Protein AF-A0A1E1W801-F1 (afdb_monomer_lite)

Organism: Pectinophora gossypiella (NCBI:txid13191)

Sequence (131 aa):
MAGTPRIYSFSGKNIMTDPHWPQKLIWHGSHAGGERALDTFCEEWQSSEPTSRGMASSLYSHKLLSQERYSCNNHFAVLCIEATSTVNARRKRDTIRYNSTGLLDDEDYLYNAEEYQQLLNEIFAQPFRET

Radius of gyration: 27.17 Å; chains: 1; bounding box: 58×65×38 Å

pLDDT: mean 82.84, std 18.56, range [43.16, 98.5]

Foldseek 3Di:
DDDQDQDADPVGHRLVPDVVAVAQKEFQCAAPVSHHVCQACQNVLPHLDQPGWHAMDHSVVVDGRDGDIGGSVDDHHYDDDDPDDPPPPPPPPPPPPPDPDDDPDPPPPPDDPVRVVVVVCVVVVDPPPDD

Secondary structure (DSSP, 8-state):
-PPPP--B-TTS-BTTT-TT-SS-EEE--B-TTS-B-TTSBHHHHT---TTSEEEEEEGGGT-SS--EEEETT---EE----SS---------------S-----GGG-SS-HHHHHHHHHHHHTS-----

Structure (mmCIF, N/CA/C/O backbone):
data_AF-A0A1E1W801-F1
#
_entry.id   AF-A0A1E1W801-F1
#
loop_
_atom_site.group_PDB
_atom_site.id
_atom_site.type_symbol
_atom_site.label_atom_id
_atom_site.label_alt_id
_atom_site.label_comp_id
_atom_site.label_asym_id
_atom_site.label_entity_id
_atom_site.label_seq_id
_atom_site.pdbx_PDB_ins_code
_atom_site.Cartn_x
_atom_site.Cartn_y
_atom_site.Cartn_z
_atom_site.occupancy
_atom_site.B_iso_or_equiv
_atom_site.auth_seq_id
_atom_site.auth_comp_id
_atom_site.auth_asym_id
_atom_site.auth_atom_id
_atom_site.pdbx_PDB_model_num
ATOM 1 N N . MET A 1 1 ? 2.157 -14.528 22.006 1.00 48.56 1 MET A N 1
ATOM 2 C CA . MET A 1 1 ? 1.549 -14.663 20.664 1.00 48.56 1 MET A CA 1
ATOM 3 C C . MET A 1 1 ? 1.220 -13.265 20.179 1.00 48.56 1 MET A C 1
ATOM 5 O O . MET A 1 1 ? 0.539 -12.553 20.907 1.00 48.56 1 MET A O 1
ATOM 9 N N . ALA A 1 2 ? 1.761 -12.833 19.039 1.00 62.62 2 ALA A N 1
ATOM 10 C CA . ALA A 1 2 ? 1.367 -11.552 18.458 1.00 62.62 2 ALA A CA 1
ATOM 11 C C . ALA A 1 2 ? -0.131 -11.617 18.116 1.00 62.62 2 ALA A C 1
ATOM 13 O O . ALA A 1 2 ? -0.587 -12.601 17.536 1.00 62.62 2 ALA A O 1
ATOM 14 N N . GLY A 1 3 ? -0.907 -10.622 18.548 1.00 70.06 3 GLY A N 1
ATOM 15 C CA . GLY A 1 3 ? -2.335 -10.563 18.243 1.00 70.06 3 GLY A CA 1
ATOM 16 C C . GLY A 1 3 ? -2.579 -10.467 16.735 1.00 70.06 3 GLY A C 1
ATOM 17 O O . GLY A 1 3 ? -1.714 -10.017 15.982 1.00 70.06 3 GLY A O 1
ATOM 18 N N . THR A 1 4 ? -3.766 -10.873 16.285 1.00 73.88 4 THR A N 1
ATOM 19 C CA . THR A 1 4 ? -4.179 -10.695 14.886 1.00 73.88 4 THR A CA 1
ATOM 20 C C . THR A 1 4 ? -4.078 -9.215 14.490 1.00 73.88 4 THR A C 1
ATOM 22 O O . THR A 1 4 ? -4.588 -8.375 15.245 1.00 73.88 4 THR A O 1
ATOM 25 N N . PRO A 1 5 ? -3.473 -8.874 13.335 1.00 76.00 5 PRO A N 1
ATOM 26 C CA . PRO A 1 5 ? -3.386 -7.497 12.863 1.00 76.00 5 PRO A CA 1
ATOM 27 C C . PRO A 1 5 ? -4.766 -6.835 12.830 1.00 76.00 5 PRO A C 1
ATOM 29 O O . PRO A 1 5 ? -5.726 -7.389 12.293 1.00 76.00 5 PRO A O 1
ATOM 32 N N . ARG A 1 6 ? -4.867 -5.648 13.428 1.00 88.31 6 ARG A N 1
ATOM 33 C CA . ARG A 1 6 ? -6.098 -4.852 13.507 1.00 88.31 6 ARG A CA 1
ATOM 34 C C . ARG A 1 6 ? -6.088 -3.776 12.427 1.00 88.31 6 ARG A C 1
ATOM 36 O O . ARG A 1 6 ? -5.996 -2.592 12.732 1.00 88.31 6 ARG A O 1
ATOM 43 N N . ILE A 1 7 ? -6.111 -4.202 11.169 1.00 94.94 7 ILE A N 1
ATOM 44 C CA . ILE A 1 7 ? -6.150 -3.289 10.026 1.00 94.94 7 ILE A CA 1
ATOM 45 C C . ILE A 1 7 ? -7.572 -3.274 9.482 1.00 94.94 7 ILE A C 1
ATOM 47 O O . ILE A 1 7 ? -8.153 -4.322 9.193 1.00 94.94 7 ILE A O 1
ATOM 51 N N . TYR A 1 8 ? -8.127 -2.074 9.364 1.00 96.62 8 TYR A N 1
ATOM 52 C CA . TYR A 1 8 ? -9.505 -1.860 8.957 1.00 96.62 8 TYR A CA 1
ATOM 53 C C . TYR A 1 8 ? -9.565 -1.024 7.684 1.00 96.62 8 TYR A C 1
ATOM 55 O O . TYR A 1 8 ? -8.750 -0.126 7.482 1.00 96.62 8 TYR A O 1
ATOM 63 N N . SER A 1 9 ? -10.549 -1.311 6.838 1.00 97.25 9 SER A N 1
ATOM 64 C CA . SER A 1 9 ? -10.928 -0.418 5.747 1.00 97.25 9 SER A CA 1
ATOM 65 C C . SER A 1 9 ? -11.589 0.855 6.286 1.00 97.25 9 SER A C 1
ATOM 67 O O . SER A 1 9 ? -12.069 0.890 7.420 1.00 97.25 9 SER A O 1
ATOM 69 N N . PHE A 1 10 ? -11.734 1.874 5.435 1.00 97.62 10 PHE A N 1
ATOM 70 C CA . PHE A 1 10 ? -12.507 3.081 5.767 1.00 97.62 10 PHE A CA 1
ATOM 71 C C . PHE A 1 10 ? -13.973 2.797 6.128 1.00 97.62 10 PHE A C 1
ATOM 73 O O . PHE A 1 10 ? -14.583 3.549 6.879 1.00 97.62 10 PHE A O 1
ATOM 80 N N . SER A 1 11 ? -14.535 1.690 5.637 1.00 96.62 11 SER A N 1
ATOM 81 C CA . SER A 1 11 ? -15.876 1.214 5.997 1.00 96.62 11 SER A CA 1
ATOM 82 C C . SER A 1 11 ? -15.925 0.408 7.304 1.00 96.62 11 SER A C 1
ATOM 84 O O . SER A 1 11 ? -16.964 -0.160 7.628 1.00 96.62 11 SER A O 1
ATOM 86 N N . GLY A 1 12 ? -14.819 0.330 8.053 1.00 96.62 12 GLY A N 1
ATOM 87 C CA . GLY A 1 12 ? -14.747 -0.337 9.355 1.00 96.62 12 GLY A CA 1
ATOM 88 C C . GLY A 1 12 ? -14.622 -1.862 9.294 1.00 96.62 12 GLY A C 1
ATOM 89 O O . GLY A 1 12 ? -14.792 -2.532 10.311 1.00 96.62 12 GLY A O 1
ATOM 90 N N . LYS A 1 13 ? -14.319 -2.442 8.127 1.00 96.62 13 LYS A N 1
ATOM 91 C CA . LYS A 1 13 ? -14.184 -3.898 7.955 1.00 96.62 13 LYS A CA 1
ATOM 92 C C . LYS A 1 13 ? -12.755 -4.340 8.244 1.00 96.62 13 LYS A C 1
ATOM 94 O O . LYS A 1 13 ? -11.818 -3.756 7.709 1.00 96.62 13 LYS A O 1
ATOM 99 N N . ASN A 1 14 ? -12.577 -5.378 9.063 1.00 95.25 14 ASN A N 1
ATOM 100 C CA . ASN A 1 14 ? -11.252 -5.939 9.330 1.00 95.25 14 ASN A CA 1
ATOM 101 C C . ASN A 1 14 ? -10.772 -6.747 8.117 1.00 95.25 14 ASN A C 1
ATOM 103 O O . ASN A 1 14 ? -11.374 -7.768 7.777 1.00 95.25 14 ASN A O 1
ATOM 107 N N . ILE A 1 15 ? -9.660 -6.335 7.509 1.00 95.94 15 ILE A N 1
ATOM 108 C CA . ILE A 1 15 ? -9.140 -6.971 6.291 1.00 95.94 15 ILE A CA 1
ATOM 109 C C . ILE A 1 15 ? -8.728 -8.433 6.512 1.00 95.94 15 ILE A C 1
ATOM 111 O O . ILE A 1 15 ? -8.749 -9.223 5.570 1.00 95.94 15 ILE A O 1
ATOM 115 N N . MET A 1 16 ? -8.402 -8.832 7.748 1.00 94.50 16 MET A N 1
ATOM 116 C CA . MET A 1 16 ? -8.033 -10.213 8.081 1.00 94.50 16 MET A CA 1
ATOM 117 C C . MET A 1 16 ? -9.223 -11.171 8.042 1.00 94.50 16 MET A C 1
ATOM 119 O O . MET A 1 16 ? -9.056 -12.327 7.665 1.00 94.50 16 MET A O 1
ATOM 123 N N . THR A 1 17 ? -10.417 -10.710 8.414 1.00 94.81 17 THR A N 1
ATOM 124 C CA . THR A 1 17 ? -11.602 -11.571 8.565 1.00 94.81 17 THR A CA 1
ATOM 125 C C . THR A 1 17 ? -12.639 -11.357 7.471 1.00 94.81 17 THR A C 1
ATOM 127 O O . THR A 1 17 ? -13.444 -12.246 7.220 1.00 94.81 17 THR A O 1
ATOM 130 N N . ASP A 1 18 ? -12.644 -10.192 6.823 1.00 95.62 18 ASP A N 1
ATOM 131 C CA . ASP A 1 18 ? -13.621 -9.878 5.786 1.00 95.62 18 ASP A CA 1
ATOM 132 C C . ASP A 1 18 ? -13.288 -10.611 4.465 1.00 95.62 18 ASP A C 1
ATOM 134 O O . ASP A 1 18 ? -12.126 -10.610 4.034 1.00 95.62 18 ASP A O 1
ATOM 138 N N . PRO A 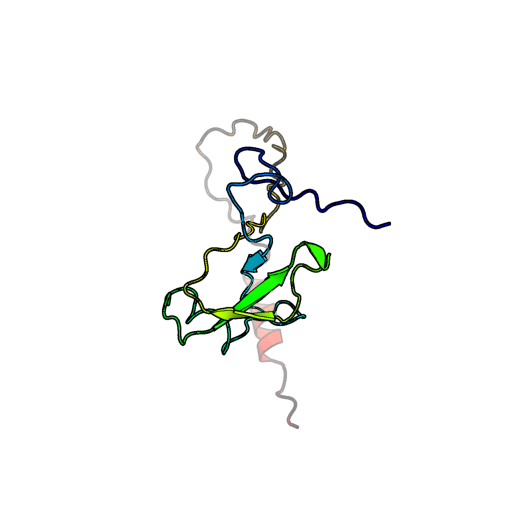1 19 ? -14.276 -11.251 3.809 1.00 95.75 19 PRO A N 1
ATOM 139 C CA . PRO A 1 19 ? -14.070 -11.991 2.565 1.00 95.75 19 PRO A CA 1
ATOM 140 C C . PRO A 1 19 ? -13.802 -11.111 1.333 1.00 95.75 19 PRO A C 1
ATOM 142 O O . PRO A 1 19 ? -13.343 -11.641 0.326 1.00 95.75 19 PRO A O 1
ATOM 145 N N . HIS A 1 20 ? -14.031 -9.790 1.388 1.00 95.81 20 HIS A N 1
ATOM 146 C CA . HIS A 1 20 ? -13.720 -8.876 0.275 1.00 95.81 20 HIS A CA 1
ATOM 147 C C . HIS A 1 20 ? -12.225 -8.867 -0.080 1.00 95.81 20 HIS A C 1
ATOM 149 O O . HIS A 1 20 ? -11.870 -8.549 -1.211 1.00 95.81 20 HIS A O 1
ATOM 155 N N . TRP A 1 21 ? -11.354 -9.239 0.865 1.00 96.19 21 TRP A N 1
ATOM 156 C CA . TRP A 1 21 ? -9.921 -9.432 0.637 1.00 96.19 21 TRP A CA 1
ATOM 157 C C . TRP A 1 21 ? -9.584 -10.922 0.710 1.00 96.19 21 TRP A C 1
ATOM 159 O O . TRP A 1 21 ? -9.134 -11.381 1.758 1.00 96.19 21 TRP A O 1
ATOM 169 N N . PRO A 1 22 ? -9.803 -11.718 -0.346 1.00 95.88 22 PRO A N 1
ATOM 170 C CA . PRO A 1 22 ? -9.509 -13.151 -0.304 1.00 95.88 22 PRO A CA 1
ATOM 171 C C . PRO A 1 22 ? -8.012 -13.415 -0.084 1.00 95.88 22 PRO A C 1
ATOM 173 O O . PRO A 1 22 ? -7.635 -14.333 0.641 1.00 95.88 22 PRO A O 1
ATOM 176 N N . GLN A 1 23 ? -7.158 -12.559 -0.650 1.00 96.56 23 GLN A N 1
ATOM 177 C CA . GLN A 1 23 ? -5.714 -12.582 -0.456 1.00 96.56 23 GLN A CA 1
ATOM 178 C C . GLN A 1 23 ? -5.331 -11.573 0.631 1.00 96.56 23 GLN A C 1
ATOM 180 O O . GLN A 1 23 ? -5.536 -10.369 0.478 1.00 96.56 23 GLN A O 1
ATOM 185 N N . LYS A 1 24 ? -4.758 -12.055 1.740 1.00 96.06 24 LYS A N 1
ATOM 186 C CA . LYS A 1 24 ? -4.326 -11.223 2.882 1.00 96.06 24 LYS A CA 1
ATOM 187 C C . LYS A 1 24 ? -2.938 -10.619 2.643 1.00 96.06 24 LYS A C 1
ATOM 189 O O . LYS A 1 24 ? -2.039 -10.738 3.473 1.00 96.06 24 LYS A O 1
ATOM 194 N N . LEU A 1 25 ? -2.779 -10.021 1.468 1.00 97.50 25 LEU A N 1
ATOM 195 C CA . LEU A 1 25 ? -1.560 -9.394 0.973 1.00 97.50 25 LEU A CA 1
ATOM 196 C C . LEU A 1 25 ? -1.778 -7.886 0.850 1.00 97.50 25 LEU A C 1
ATOM 198 O O . LEU A 1 25 ? -2.902 -7.428 0.625 1.00 97.50 25 LEU A O 1
ATOM 202 N N . ILE A 1 26 ? -0.699 -7.126 0.999 1.00 97.69 26 ILE A N 1
ATOM 203 C CA . ILE A 1 26 ? -0.690 -5.668 0.880 1.00 97.69 26 ILE A CA 1
ATOM 204 C C . ILE A 1 26 ? 0.379 -5.253 -0.114 1.00 97.69 26 ILE A C 1
ATOM 206 O O . ILE A 1 26 ? 1.536 -5.625 0.054 1.00 97.69 26 ILE A O 1
ATOM 210 N N . TRP A 1 27 ? 0.013 -4.446 -1.102 1.00 98.50 27 TRP A N 1
ATOM 211 C CA . TRP A 1 27 ? 0.971 -3.783 -1.982 1.00 98.50 27 TRP A CA 1
ATOM 212 C C . TRP A 1 27 ? 1.745 -2.689 -1.230 1.00 98.50 27 TRP A C 1
ATOM 214 O O . TRP A 1 27 ? 1.135 -1.885 -0.525 1.00 98.50 27 TRP A O 1
ATOM 224 N N . HIS A 1 28 ? 3.071 -2.627 -1.403 1.00 98.25 28 HIS A N 1
ATOM 225 C CA . HIS A 1 28 ? 3.891 -1.530 -0.860 1.00 98.25 28 HIS A CA 1
ATOM 226 C C . HIS A 1 28 ? 4.957 -0.988 -1.827 1.00 98.25 28 HIS A C 1
ATOM 228 O O . HIS A 1 28 ? 5.270 0.196 -1.757 1.00 98.25 28 HIS A O 1
ATOM 234 N N . GLY A 1 29 ? 5.495 -1.793 -2.755 1.00 98.06 29 GLY A N 1
ATOM 235 C CA . GLY A 1 29 ? 6.401 -1.296 -3.813 1.00 98.06 29 GLY A CA 1
ATOM 236 C C . GLY A 1 29 ? 7.709 -0.672 -3.303 1.00 98.06 29 GLY A C 1
ATOM 237 O O . GLY A 1 29 ? 8.268 0.226 -3.936 1.00 98.06 29 GLY A O 1
ATOM 238 N N . SER A 1 30 ? 8.183 -1.113 -2.140 1.00 98.19 30 SER A N 1
ATOM 239 C CA . SER A 1 30 ? 9.349 -0.549 -1.456 1.00 98.19 30 SER A CA 1
ATOM 240 C C . SER A 1 30 ? 10.299 -1.639 -0.967 1.00 98.19 30 SER A C 1
ATOM 242 O O . SER A 1 30 ? 9.904 -2.784 -0.735 1.00 98.19 30 SER A O 1
ATOM 244 N N . HIS A 1 31 ? 11.553 -1.277 -0.744 1.00 97.94 31 HIS A N 1
ATOM 245 C CA . HIS A 1 31 ? 12.495 -2.120 -0.025 1.00 97.94 31 HIS A CA 1
ATOM 246 C C . HIS A 1 31 ? 12.216 -2.096 1.487 1.00 97.94 31 HIS A C 1
ATOM 248 O O . HIS A 1 31 ? 11.306 -1.409 1.968 1.00 97.94 31 HIS A O 1
ATOM 254 N N . ALA A 1 32 ? 12.968 -2.891 2.252 1.00 96.56 32 ALA A N 1
ATOM 255 C CA . ALA A 1 32 ? 12.746 -3.054 3.688 1.00 96.56 32 ALA A CA 1
ATOM 256 C C . ALA A 1 32 ? 12.963 -1.757 4.493 1.00 96.56 32 ALA A C 1
ATOM 258 O O . ALA A 1 32 ? 12.376 -1.620 5.566 1.00 96.56 32 ALA A O 1
ATOM 259 N N . GLY A 1 33 ? 13.767 -0.815 3.984 1.00 96.75 33 GLY A N 1
ATOM 260 C CA . GLY A 1 33 ? 13.969 0.507 4.584 1.00 96.75 33 GLY A CA 1
ATOM 261 C C . GLY A 1 33 ? 12.882 1.529 4.228 1.00 96.75 33 GLY A C 1
ATOM 262 O O . GLY A 1 33 ? 12.910 2.646 4.738 1.00 96.75 33 GLY A O 1
ATOM 263 N N . GLY A 1 34 ? 11.900 1.154 3.399 1.00 96.19 34 GLY A N 1
ATOM 264 C CA . GLY A 1 34 ? 10.832 2.042 2.933 1.00 96.19 34 GLY A CA 1
ATOM 265 C C . GLY A 1 34 ? 11.202 2.874 1.704 1.00 96.19 34 GLY A C 1
ATOM 266 O O . GLY A 1 34 ? 10.357 3.596 1.179 1.00 96.19 34 GLY A O 1
ATOM 267 N N . GLU A 1 35 ? 12.430 2.753 1.204 1.00 97.81 35 GLU A N 1
ATOM 268 C CA . GLU A 1 35 ? 12.850 3.346 -0.055 1.00 97.81 35 GLU A CA 1
ATOM 269 C C . GLU A 1 35 ? 12.149 2.681 -1.247 1.00 97.81 35 GLU A C 1
ATOM 271 O O . GLU A 1 35 ? 11.803 1.496 -1.233 1.00 97.81 35 GLU A O 1
ATOM 276 N N . ARG A 1 36 ? 11.921 3.465 -2.300 1.00 97.56 36 ARG A N 1
ATOM 277 C CA . ARG A 1 36 ? 11.195 3.031 -3.494 1.00 97.56 36 ARG A CA 1
ATOM 278 C C . ARG A 1 36 ? 11.944 1.897 -4.204 1.00 97.56 36 ARG A C 1
ATOM 280 O O . ARG A 1 36 ? 13.108 2.067 -4.559 1.00 97.56 36 ARG A O 1
ATOM 287 N N . ALA A 1 37 ? 11.266 0.781 -4.470 1.00 97.38 37 ALA A N 1
ATOM 288 C CA . ALA A 1 37 ? 11.850 -0.342 -5.201 1.00 97.38 37 ALA A CA 1
ATOM 289 C C . ALA A 1 37 ? 11.653 -0.145 -6.713 1.00 97.38 37 ALA A C 1
ATOM 291 O O . ALA A 1 37 ? 10.638 -0.557 -7.274 1.00 97.38 37 ALA A O 1
ATOM 292 N N . LEU A 1 38 ? 12.607 0.537 -7.360 1.00 96.69 38 LEU A N 1
ATOM 293 C CA . LEU A 1 38 ? 12.504 0.984 -8.762 1.00 96.69 38 LEU A CA 1
ATOM 294 C C . LEU A 1 38 ? 12.265 -0.149 -9.776 1.00 96.69 38 LEU A C 1
ATOM 296 O O . LEU A 1 38 ? 11.746 0.093 -10.860 1.00 96.69 38 LEU A O 1
ATOM 300 N N . ASP A 1 39 ? 12.644 -1.380 -9.437 1.00 96.06 39 ASP A N 1
ATOM 301 C CA . ASP A 1 39 ? 12.465 -2.568 -10.274 1.00 96.06 39 ASP A CA 1
ATOM 302 C C . ASP A 1 39 ? 11.146 -3.314 -9.999 1.00 96.06 39 ASP A C 1
ATOM 304 O O . ASP A 1 39 ? 10.751 -4.183 -10.775 1.00 96.06 39 ASP A O 1
ATOM 308 N N . THR A 1 40 ? 10.473 -3.023 -8.880 1.00 97.44 40 THR A N 1
ATOM 309 C CA . THR A 1 40 ? 9.410 -3.874 -8.325 1.00 97.44 40 THR A CA 1
ATOM 310 C C . THR A 1 40 ? 8.274 -3.078 -7.676 1.00 97.44 40 THR A C 1
ATOM 312 O O . THR A 1 40 ? 7.811 -3.345 -6.568 1.00 97.44 40 THR A O 1
ATOM 315 N N . PHE A 1 41 ? 7.753 -2.111 -8.417 1.00 97.94 41 PHE A N 1
ATOM 316 C CA . PHE A 1 41 ? 6.627 -1.255 -8.021 1.00 97.94 41 PHE A CA 1
ATOM 317 C C . PHE A 1 41 ? 5.567 -1.097 -9.124 1.00 97.94 41 PHE A C 1
ATOM 319 O O . PHE A 1 41 ? 4.965 -0.034 -9.258 1.00 97.94 41 PHE A O 1
ATOM 326 N N . CYS A 1 42 ? 5.396 -2.126 -9.962 1.00 98.06 42 CYS A N 1
ATOM 327 C CA . CYS A 1 42 ? 4.407 -2.146 -11.045 1.00 98.06 42 CYS A CA 1
ATOM 328 C C . CYS A 1 42 ? 4.468 -0.931 -11.981 1.00 98.06 42 CYS A C 1
ATOM 330 O O . CYS A 1 42 ? 3.434 -0.342 -12.287 1.00 98.06 42 CYS A O 1
ATOM 332 N N . GLU A 1 43 ? 5.682 -0.548 -12.400 1.00 96.62 43 GLU A N 1
ATOM 333 C CA . GLU A 1 43 ? 5.917 0.631 -13.252 1.00 96.62 43 GLU A CA 1
ATOM 334 C C . GLU A 1 43 ? 5.233 1.879 -12.684 1.00 96.62 43 GLU A C 1
ATOM 336 O O . GLU A 1 43 ? 4.398 2.506 -13.322 1.00 96.62 43 GLU A O 1
ATOM 341 N N . GLU A 1 44 ? 5.543 2.211 -11.430 1.00 96.88 44 GLU A N 1
ATOM 342 C CA . GLU A 1 44 ? 4.899 3.331 -10.730 1.00 96.88 44 GLU A CA 1
ATOM 343 C C . GLU A 1 44 ? 3.388 3.139 -10.512 1.00 96.88 44 GLU A C 1
ATOM 345 O O . GLU A 1 44 ? 2.616 4.100 -10.525 1.00 96.88 44 GLU A O 1
ATOM 350 N N . TRP A 1 45 ? 2.969 1.891 -10.287 1.00 97.31 45 TRP A N 1
ATOM 351 C CA . TRP A 1 45 ? 1.563 1.488 -10.170 1.00 97.31 45 TRP A CA 1
ATOM 352 C C . TRP A 1 45 ? 0.725 1.752 -11.433 1.00 97.31 45 TRP A C 1
ATOM 354 O O . TRP A 1 45 ? -0.500 1.813 -11.346 1.00 97.31 45 TRP A O 1
ATOM 364 N N . GLN A 1 46 ? 1.366 1.903 -12.597 1.00 97.81 46 GLN A N 1
ATOM 365 C CA . GLN A 1 46 ? 0.700 2.145 -13.885 1.00 97.81 46 GLN A CA 1
ATOM 366 C C . GLN A 1 46 ? 0.478 0.872 -14.707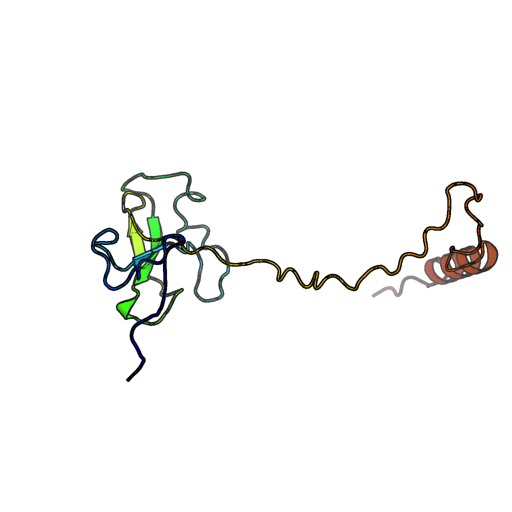 1.00 97.81 46 GLN A C 1
ATOM 368 O O . GLN A 1 46 ? -0.250 0.906 -15.696 1.00 97.81 46 GLN A O 1
ATOM 373 N N . SER A 1 47 ? 1.084 -0.251 -14.314 1.00 97.25 47 SER A N 1
ATOM 374 C CA . SER A 1 47 ? 0.989 -1.510 -15.052 1.00 97.25 47 SER A CA 1
ATOM 375 C C . SER A 1 47 ? 0.210 -2.569 -14.278 1.00 97.25 47 SER A C 1
ATOM 377 O O . SER A 1 47 ? 0.447 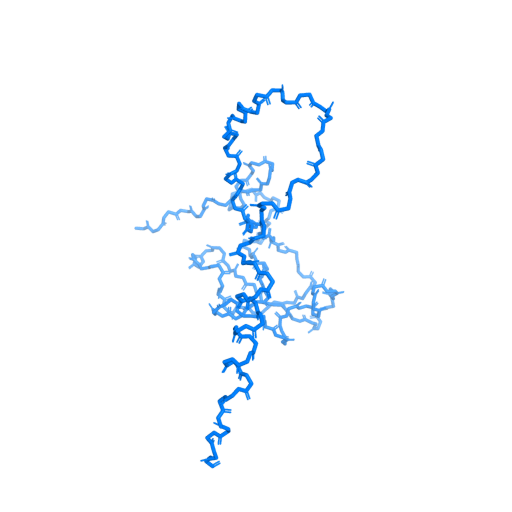-2.793 -13.090 1.00 97.25 47 SER A O 1
ATOM 379 N N . SER A 1 48 ? -0.695 -3.254 -14.975 1.00 97.19 48 SER A N 1
ATOM 380 C CA . SER A 1 48 ? -1.366 -4.480 -14.528 1.00 97.19 48 SER A CA 1
ATOM 381 C C . SER A 1 48 ? -0.900 -5.708 -15.319 1.00 97.19 48 SER A C 1
ATOM 383 O O . SER A 1 48 ? -1.528 -6.765 -15.248 1.00 97.19 48 SER A O 1
ATOM 385 N N . GLU A 1 49 ? 0.199 -5.588 -16.070 1.00 98.00 49 GLU A N 1
ATOM 386 C CA . GLU A 1 49 ? 0.708 -6.671 -16.906 1.00 98.00 49 GLU A CA 1
ATOM 387 C C . GLU A 1 49 ? 1.169 -7.868 -16.056 1.00 98.00 49 GLU A C 1
ATOM 389 O O . GLU A 1 49 ? 1.836 -7.687 -15.028 1.00 98.00 49 GLU A O 1
ATOM 394 N N . PRO A 1 50 ? 0.884 -9.116 -16.479 1.00 97.50 50 PRO A N 1
ATOM 395 C CA . PRO A 1 50 ? 1.308 -10.304 -15.745 1.00 97.50 50 PRO A CA 1
ATOM 396 C C . PRO A 1 50 ? 2.835 -10.449 -15.618 1.00 97.50 50 PRO A C 1
ATOM 398 O O . PRO A 1 50 ? 3.339 -11.106 -14.700 1.00 97.50 50 PRO A O 1
ATOM 401 N N . THR A 1 51 ? 3.578 -9.867 -16.558 1.00 97.25 51 THR A N 1
ATOM 402 C CA . THR A 1 51 ? 5.045 -9.881 -16.600 1.00 97.25 51 THR A CA 1
ATOM 403 C C . THR A 1 51 ? 5.663 -8.881 -15.626 1.00 97.25 51 THR A C 1
ATOM 405 O O . THR A 1 51 ? 6.723 -9.171 -15.063 1.00 97.25 51 THR A O 1
ATOM 408 N N . SER A 1 52 ? 4.995 -7.751 -15.383 1.00 97.75 52 SER A N 1
ATOM 409 C CA . SER A 1 52 ? 5.443 -6.723 -14.447 1.00 97.75 52 SER A CA 1
ATOM 410 C C . SER A 1 52 ? 5.311 -7.213 -13.003 1.00 97.75 52 SER A C 1
ATOM 412 O O . SER A 1 52 ? 4.468 -8.052 -12.662 1.00 97.75 52 SER A O 1
ATOM 414 N N . ARG A 1 53 ? 6.204 -6.728 -12.134 1.00 98.06 53 ARG A N 1
ATOM 415 C CA . ARG A 1 53 ? 6.302 -7.169 -10.738 1.00 98.06 53 ARG A CA 1
ATOM 416 C C . ARG A 1 53 ? 6.151 -6.010 -9.762 1.00 98.06 53 ARG A C 1
ATOM 418 O O . ARG A 1 53 ? 6.636 -4.905 -9.998 1.00 98.06 53 ARG A O 1
ATOM 425 N N . GLY A 1 54 ? 5.516 -6.304 -8.636 1.00 98.25 54 GLY A N 1
ATOM 426 C CA . GLY A 1 54 ? 5.384 -5.413 -7.492 1.00 98.25 54 GLY A CA 1
ATOM 427 C C . GLY A 1 54 ? 5.845 -6.092 -6.206 1.00 98.25 54 GLY A C 1
ATOM 428 O O . GLY A 1 54 ? 5.781 -7.321 -6.092 1.00 98.25 54 GLY A O 1
ATOM 429 N N . MET A 1 55 ? 6.266 -5.295 -5.229 1.00 98.38 55 MET A N 1
ATOM 430 C CA . MET A 1 55 ? 6.525 -5.754 -3.865 1.00 98.38 55 MET A CA 1
ATOM 431 C C . MET A 1 55 ? 5.245 -5.725 -3.032 1.00 98.38 55 MET A C 1
ATOM 433 O O . MET A 1 55 ? 4.579 -4.684 -2.945 1.00 98.38 55 MET A O 1
ATOM 437 N N . ALA A 1 56 ? 4.926 -6.856 -2.407 1.00 98.25 56 ALA A N 1
ATOM 438 C CA . ALA A 1 56 ? 3.802 -6.995 -1.494 1.00 98.25 56 ALA A CA 1
ATOM 439 C C . ALA A 1 56 ? 4.203 -7.731 -0.212 1.00 98.25 56 ALA A C 1
ATOM 441 O O . ALA A 1 56 ? 5.221 -8.418 -0.157 1.00 98.25 56 ALA A O 1
ATOM 442 N N . SER A 1 57 ? 3.351 -7.640 0.806 1.00 97.38 57 SER A N 1
ATOM 443 C CA . SER A 1 57 ? 3.564 -8.309 2.083 1.00 97.38 57 SER A CA 1
ATOM 444 C C . SER A 1 57 ? 2.368 -9.105 2.566 1.00 97.38 57 SER A C 1
ATOM 446 O O . SER A 1 57 ? 1.245 -8.594 2.562 1.00 97.38 57 SER A O 1
ATOM 448 N N . SER A 1 58 ? 2.613 -10.320 3.059 1.00 95.81 58 SER A N 1
ATOM 449 C CA . SER A 1 58 ? 1.591 -11.138 3.714 1.00 95.81 58 SER A CA 1
ATOM 450 C C . SER A 1 58 ? 1.316 -10.637 5.124 1.00 95.81 58 SER A C 1
ATOM 452 O O . SER A 1 58 ? 2.216 -10.558 5.963 1.00 95.81 58 SER A O 1
ATOM 454 N N . LEU A 1 59 ? 0.047 -10.378 5.430 1.00 94.00 59 LEU A N 1
ATOM 455 C CA . LEU A 1 59 ? -0.390 -9.967 6.764 1.00 94.00 59 LEU A CA 1
ATOM 456 C C . LEU A 1 59 ? -0.160 -11.036 7.833 1.00 94.00 59 LEU A C 1
ATOM 458 O O . LEU A 1 59 ? -0.011 -10.704 9.009 1.00 94.00 59 LEU A O 1
ATOM 462 N N . TYR A 1 60 ? -0.077 -12.306 7.434 1.00 93.19 60 TYR A N 1
ATOM 463 C CA . TYR A 1 60 ? 0.260 -13.406 8.338 1.00 93.19 60 TYR A CA 1
ATOM 464 C C . TYR A 1 60 ? 1.714 -13.351 8.820 1.00 93.19 60 TYR A C 1
ATOM 466 O O . TYR A 1 60 ? 2.033 -13.906 9.867 1.00 93.19 60 TYR A O 1
ATOM 474 N N . SER A 1 61 ? 2.597 -12.662 8.089 1.00 91.12 61 SER A N 1
ATOM 475 C CA . SER A 1 61 ? 4.002 -12.501 8.482 1.00 91.12 61 SER A CA 1
ATOM 476 C C . SER A 1 61 ? 4.198 -11.512 9.637 1.00 91.12 61 SER A C 1
ATOM 478 O O . SER A 1 61 ? 5.293 -11.434 10.194 1.00 91.12 61 SER A O 1
ATOM 480 N N . HIS A 1 62 ? 3.160 -10.737 9.982 1.00 90.25 62 HIS A N 1
ATOM 481 C CA . HIS A 1 62 ? 3.231 -9.603 10.908 1.00 90.25 62 HIS A CA 1
ATOM 482 C C . HIS A 1 62 ? 4.272 -8.531 10.513 1.00 90.25 62 HIS A C 1
ATOM 484 O O . HIS A 1 62 ? 4.704 -7.746 11.356 1.00 90.25 62 HIS A O 1
ATOM 490 N N . LYS A 1 63 ? 4.663 -8.469 9.232 1.00 93.06 63 LYS A N 1
ATOM 491 C CA . LYS A 1 63 ? 5.535 -7.437 8.655 1.00 93.06 63 LYS A CA 1
ATOM 492 C C . LYS A 1 63 ? 4.812 -6.744 7.503 1.00 93.06 63 LYS A C 1
ATOM 494 O O . LYS A 1 63 ? 4.242 -7.416 6.653 1.00 93.06 63 LYS A O 1
ATOM 499 N N . LEU A 1 64 ? 4.871 -5.413 7.460 1.00 94.81 64 LEU A N 1
ATOM 500 C CA . LEU A 1 64 ? 4.264 -4.620 6.378 1.00 94.81 64 LEU A CA 1
ATOM 501 C C . LEU A 1 64 ? 5.156 -4.497 5.136 1.00 94.81 64 LEU A C 1
ATOM 503 O O . LEU A 1 64 ? 4.659 -4.196 4.063 1.00 94.81 64 LEU A O 1
ATOM 507 N N . LEU A 1 65 ? 6.467 -4.710 5.287 1.00 96.94 65 LEU A N 1
ATOM 508 C CA . LEU A 1 65 ? 7.459 -4.554 4.216 1.00 96.94 65 LEU A CA 1
ATOM 509 C C . LEU A 1 65 ? 8.243 -5.854 3.976 1.00 96.94 65 LEU A C 1
ATOM 511 O O . LEU A 1 65 ? 9.453 -5.832 3.734 1.00 96.94 65 LEU A O 1
ATOM 515 N N . SER A 1 66 ? 7.593 -7.018 4.105 1.00 96.56 66 SER A N 1
ATOM 516 C CA . SER A 1 66 ? 8.226 -8.281 3.701 1.00 96.56 66 SER A CA 1
ATOM 517 C C . SER A 1 66 ? 8.537 -8.250 2.206 1.00 96.56 66 SER A C 1
ATOM 519 O O . SER A 1 66 ? 7.734 -7.780 1.415 1.00 96.56 66 SER A O 1
ATOM 521 N N . GLN A 1 67 ? 9.701 -8.753 1.813 1.00 97.19 67 GLN A N 1
ATOM 522 C CA . GLN A 1 67 ? 10.235 -8.546 0.470 1.00 97.19 67 GLN A CA 1
ATOM 523 C C . GLN A 1 67 ? 9.753 -9.622 -0.523 1.00 97.19 67 GLN A C 1
ATOM 525 O O . GLN A 1 67 ? 10.558 -10.384 -1.055 1.00 97.19 67 GLN A O 1
ATOM 530 N N . GLU A 1 68 ? 8.439 -9.719 -0.740 1.00 97.75 68 GLU A N 1
ATOM 531 C CA . GLU A 1 68 ? 7.828 -10.714 -1.633 1.00 97.75 68 GLU A CA 1
ATOM 532 C C . GLU A 1 68 ? 7.404 -10.080 -2.968 1.00 97.75 68 GLU A C 1
ATOM 534 O O . GLU A 1 68 ? 6.797 -9.011 -3.000 1.00 97.75 68 GLU A O 1
ATOM 539 N N . ARG A 1 69 ? 7.708 -10.750 -4.089 1.00 97.94 69 ARG A N 1
ATOM 540 C CA . ARG A 1 69 ? 7.431 -10.255 -5.448 1.00 97.94 69 ARG A CA 1
ATOM 541 C C . ARG A 1 69 ? 6.217 -10.949 -6.051 1.00 97.94 69 ARG A C 1
ATOM 543 O O . ARG A 1 69 ? 6.249 -12.157 -6.282 1.00 97.94 69 ARG A O 1
ATOM 550 N N . TYR A 1 70 ? 5.209 -10.173 -6.424 1.00 98.25 70 TYR A N 1
ATOM 551 C CA . TYR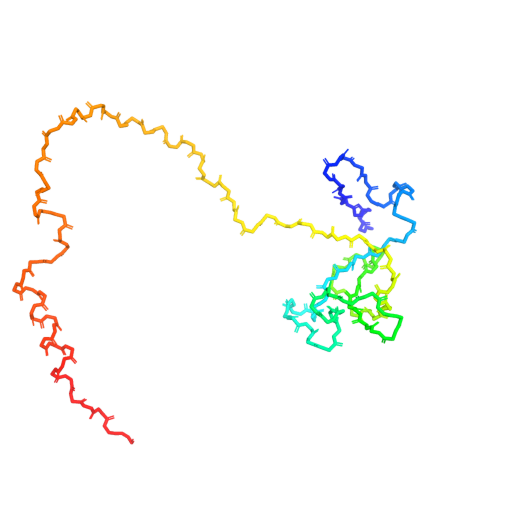 A 1 70 ? 3.990 -10.669 -7.061 1.00 98.25 70 TYR A CA 1
ATOM 552 C C . TYR A 1 70 ? 3.772 -10.018 -8.422 1.00 98.25 70 TYR A C 1
ATOM 554 O O . TYR A 1 70 ? 4.352 -8.979 -8.731 1.00 98.25 70 TYR A O 1
ATOM 562 N N . SER A 1 71 ? 2.964 -10.668 -9.255 1.00 98.19 71 SER A N 1
ATOM 563 C CA . SER A 1 71 ? 2.576 -10.125 -10.554 1.00 98.19 71 SER A CA 1
ATOM 564 C C . SER A 1 71 ? 1.567 -8.986 -10.384 1.00 98.19 71 SER A C 1
ATOM 566 O O . SER A 1 71 ? 0.684 -9.071 -9.527 1.00 98.19 71 SER A O 1
ATOM 568 N N . CYS A 1 72 ? 1.694 -7.930 -11.183 1.00 98.19 72 CYS A N 1
ATOM 569 C CA . CYS A 1 72 ? 0.896 -6.709 -11.036 1.00 98.19 72 CYS A CA 1
ATOM 570 C C . CYS A 1 72 ? -0.583 -6.871 -11.415 1.00 98.19 72 CYS A C 1
ATOM 572 O O . CYS A 1 72 ? -1.401 -6.031 -11.056 1.00 98.19 72 CYS A O 1
ATOM 574 N N . ASN A 1 73 ? -0.955 -7.982 -12.055 1.00 98.12 73 ASN A N 1
ATOM 575 C CA . ASN A 1 73 ? -2.353 -8.336 -12.313 1.00 98.12 73 ASN A CA 1
ATOM 576 C C . ASN A 1 73 ? -3.107 -8.854 -11.066 1.00 98.12 73 ASN A C 1
ATOM 578 O O . ASN A 1 73 ? -4.273 -9.236 -11.167 1.00 98.12 73 ASN A O 1
ATOM 582 N N . ASN A 1 74 ? -2.454 -8.920 -9.899 1.00 98.00 74 ASN A N 1
ATOM 583 C CA . ASN A 1 74 ? -3.089 -9.336 -8.651 1.00 98.00 74 ASN A CA 1
ATOM 584 C C . ASN A 1 74 ? -3.797 -8.173 -7.940 1.00 98.00 74 ASN A C 1
ATOM 586 O O . ASN A 1 74 ? -3.313 -7.041 -7.896 1.00 98.00 74 ASN A O 1
ATOM 590 N N . HIS A 1 75 ? -4.908 -8.493 -7.278 1.00 96.62 75 HIS A N 1
ATOM 591 C CA . HIS A 1 75 ? -5.711 -7.537 -6.518 1.00 96.62 75 HIS A CA 1
ATOM 592 C C . HIS A 1 75 ? -5.473 -7.712 -5.015 1.00 96.62 75 HIS A C 1
ATOM 594 O O . HIS A 1 75 ? -6.107 -8.539 -4.360 1.00 96.62 75 HIS A O 1
ATOM 600 N N . PHE A 1 76 ? -4.551 -6.924 -4.463 1.00 97.62 76 PHE A N 1
ATOM 601 C CA . PHE A 1 76 ? -4.234 -6.917 -3.033 1.00 97.62 76 PHE A CA 1
ATOM 602 C C . PHE A 1 76 ? -4.752 -5.658 -2.340 1.00 97.62 76 PHE A C 1
ATOM 604 O O . PHE A 1 76 ? -5.187 -4.702 -2.983 1.00 97.62 76 PHE A O 1
ATOM 611 N N . ALA A 1 77 ? -4.709 -5.653 -1.008 1.00 97.56 77 ALA A N 1
ATOM 612 C CA . ALA A 1 77 ? -5.033 -4.459 -0.247 1.00 97.56 77 ALA A CA 1
ATOM 613 C C . ALA A 1 77 ? -3.971 -3.365 -0.462 1.00 97.56 77 ALA A C 1
ATOM 615 O O . ALA A 1 77 ? -2.786 -3.645 -0.639 1.00 97.56 77 ALA A O 1
ATOM 616 N N . VAL A 1 78 ? -4.404 -2.109 -0.389 1.00 97.75 78 VAL A N 1
ATOM 617 C CA . VAL A 1 78 ? -3.533 -0.931 -0.351 1.00 97.75 78 VAL A CA 1
ATOM 618 C C . VAL A 1 78 ? -3.807 -0.220 0.963 1.00 97.75 78 VAL A C 1
ATOM 620 O O . VAL A 1 78 ? -4.966 -0.015 1.330 1.00 97.75 78 VAL A O 1
ATOM 623 N N . LEU A 1 79 ? -2.747 0.118 1.693 1.00 97.25 79 LEU A N 1
ATOM 624 C CA . LEU A 1 79 ? -2.874 0.886 2.923 1.00 97.25 79 LEU A CA 1
ATOM 625 C C . LEU A 1 79 ? -2.821 2.379 2.626 1.00 97.25 79 LEU A C 1
ATOM 627 O O . LEU A 1 79 ? -2.065 2.836 1.773 1.00 97.25 79 LEU A O 1
ATOM 631 N N . CYS A 1 80 ? -3.595 3.135 3.392 1.00 97.31 80 CYS A N 1
ATOM 632 C CA . CYS A 1 80 ? -3.504 4.584 3.439 1.00 97.31 80 CYS A CA 1
ATOM 633 C C . CYS A 1 80 ? -2.905 4.980 4.787 1.00 97.31 80 CYS A C 1
ATOM 635 O O . CYS A 1 80 ? -3.262 4.404 5.817 1.00 97.31 80 CYS A O 1
ATOM 637 N N . ILE A 1 81 ? -2.006 5.960 4.778 1.00 95.44 81 ILE A N 1
ATOM 638 C CA . ILE A 1 81 ? -1.364 6.490 5.979 1.00 95.44 81 ILE A CA 1
ATOM 639 C C . ILE A 1 81 ? -1.659 7.984 6.093 1.00 95.44 81 ILE A C 1
ATOM 641 O O . ILE A 1 81 ? -1.683 8.702 5.093 1.00 95.44 81 ILE A O 1
ATOM 645 N N . GLU A 1 82 ? -1.897 8.456 7.313 1.00 94.75 82 GLU A N 1
ATOM 646 C CA . GLU A 1 82 ? -1.956 9.887 7.597 1.00 94.75 82 GLU A CA 1
ATO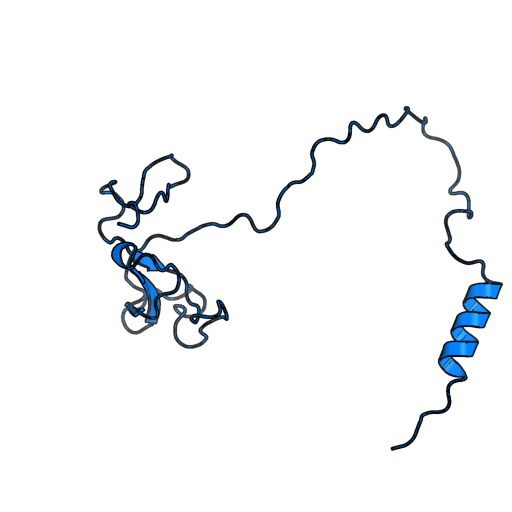M 647 C C . GLU A 1 82 ? -0.530 10.452 7.524 1.00 94.75 82 GLU A C 1
ATOM 649 O O . GLU A 1 82 ? 0.313 10.133 8.359 1.00 94.75 82 GLU A O 1
ATOM 654 N N . ALA A 1 83 ? -0.239 11.259 6.501 1.00 92.06 83 ALA A N 1
ATOM 655 C CA . ALA A 1 83 ? 1.100 11.819 6.298 1.00 92.06 83 ALA A CA 1
ATOM 656 C C . ALA A 1 83 ? 1.425 12.963 7.277 1.00 92.06 83 ALA A C 1
ATOM 658 O O . ALA A 1 83 ? 2.587 13.200 7.601 1.00 92.06 83 ALA A O 1
ATOM 659 N N . THR A 1 84 ? 0.402 13.676 7.750 1.00 90.56 84 THR A N 1
ATOM 660 C CA . THR A 1 84 ? 0.536 14.814 8.664 1.00 90.56 84 THR A CA 1
ATOM 661 C C . THR A 1 84 ? -0.599 14.785 9.673 1.00 90.56 84 THR A C 1
ATOM 663 O O . THR A 1 84 ? -1.759 14.777 9.264 1.00 90.56 84 THR A O 1
ATOM 666 N N . SER A 1 85 ? -0.289 14.840 10.969 1.00 80.44 85 SER A N 1
ATOM 667 C CA . SER A 1 85 ? -1.320 14.994 11.991 1.00 80.44 85 SER A CA 1
ATOM 668 C C . SER A 1 85 ? -1.893 16.405 11.920 1.00 80.44 85 SER A C 1
ATOM 670 O O . SER A 1 85 ? -1.167 17.398 12.009 1.00 80.44 85 SER A O 1
ATOM 672 N N . THR A 1 86 ? -3.209 16.541 11.768 1.00 70.38 86 THR A N 1
ATOM 673 C CA . THR A 1 86 ? -3.843 17.855 11.904 1.00 70.38 86 THR A CA 1
ATOM 674 C C . THR A 1 86 ? -3.843 18.269 13.378 1.00 70.38 86 THR A C 1
ATOM 676 O O . THR A 1 86 ? -4.873 18.225 14.048 1.00 70.38 86 THR A O 1
ATOM 679 N N . VAL A 1 87 ? -2.706 18.743 13.900 1.00 59.84 87 VAL A N 1
ATOM 680 C CA . VAL A 1 87 ? -2.612 19.461 15.188 1.00 59.84 87 VAL A CA 1
ATOM 681 C C . VAL A 1 87 ? -3.163 20.888 15.040 1.00 59.84 87 VAL A C 1
ATOM 683 O O . VAL A 1 87 ? -2.690 21.836 15.647 1.00 59.84 87 VAL A O 1
ATOM 686 N N . ASN A 1 88 ? -4.230 21.055 14.262 1.00 53.66 88 ASN A N 1
ATOM 687 C CA . ASN A 1 88 ? -5.145 22.171 14.432 1.00 53.66 88 ASN A CA 1
ATOM 688 C C . ASN A 1 88 ? -6.233 21.718 15.406 1.00 53.66 88 ASN A C 1
ATOM 690 O O . ASN A 1 88 ? -7.430 21.802 15.130 1.00 53.66 88 ASN A O 1
ATOM 694 N N . ALA A 1 89 ? -5.807 21.314 16.612 1.00 53.31 89 ALA A N 1
ATOM 695 C CA . ALA A 1 89 ? -6.553 21.752 17.775 1.00 53.31 89 ALA A CA 1
ATOM 696 C C . ALA A 1 89 ? -6.734 23.245 17.543 1.00 53.31 89 ALA A C 1
ATOM 698 O O . ALA A 1 89 ? -5.746 23.970 17.423 1.00 53.31 89 ALA A O 1
ATOM 699 N N . ARG A 1 90 ? -7.979 23.668 17.330 1.00 55.03 90 ARG A N 1
ATOM 700 C CA . ARG A 1 90 ? -8.361 25.069 17.287 1.00 55.03 90 ARG A CA 1
ATOM 701 C C . ARG A 1 90 ? -7.787 25.679 18.563 1.00 55.03 90 ARG A C 1
ATOM 703 O O . ARG A 1 90 ? -8.456 25.677 19.593 1.00 55.03 90 ARG A O 1
ATOM 710 N N . ARG A 1 91 ? -6.546 26.184 18.525 1.00 52.09 91 ARG A N 1
ATOM 711 C CA . ARG A 1 91 ? -6.134 27.288 19.372 1.00 52.09 91 ARG A CA 1
ATOM 712 C C . ARG A 1 91 ? -7.159 28.310 18.980 1.00 52.09 91 ARG A C 1
ATOM 714 O O . ARG A 1 91 ? -7.125 28.821 17.863 1.00 52.09 91 ARG A O 1
ATOM 721 N N . LYS A 1 92 ? -8.185 28.394 19.820 1.00 50.84 92 LYS A N 1
ATOM 722 C CA . LYS A 1 92 ? -9.216 29.397 19.804 1.00 50.84 92 LYS A CA 1
ATOM 723 C C . LYS A 1 92 ? -8.444 30.679 19.554 1.00 50.84 92 LYS A C 1
ATOM 725 O O . LYS A 1 92 ? -7.759 31.177 20.441 1.00 50.84 92 LYS A O 1
ATOM 730 N N . ARG A 1 93 ? -8.426 31.109 18.292 1.00 52.06 93 ARG A N 1
ATOM 731 C CA . ARG A 1 93 ? -8.074 32.463 17.942 1.00 52.06 93 ARG A CA 1
ATOM 732 C C . ARG A 1 93 ? -9.199 33.225 18.611 1.00 52.06 93 ARG A C 1
ATOM 734 O O . ARG A 1 93 ? -10.225 33.497 18.001 1.00 52.06 93 ARG A O 1
ATOM 741 N N . ASP A 1 94 ? -8.982 33.578 19.868 1.00 51.91 94 ASP A N 1
ATOM 742 C CA . ASP A 1 94 ? -9.330 34.899 20.345 1.00 51.91 94 ASP A CA 1
ATOM 743 C C . ASP A 1 94 ? -8.481 35.887 19.516 1.00 51.91 94 ASP A C 1
ATOM 745 O O . ASP A 1 94 ? -7.652 36.629 20.025 1.00 51.91 94 ASP A O 1
ATOM 749 N N . THR A 1 95 ? -8.648 35.875 18.185 1.00 51.91 95 THR A N 1
ATOM 750 C CA . THR A 1 95 ? -8.474 37.073 17.390 1.00 51.91 95 THR A CA 1
ATOM 751 C C . THR A 1 95 ? -9.612 37.947 17.848 1.00 51.91 95 THR A C 1
ATOM 753 O O . THR A 1 95 ? -10.739 37.849 17.354 1.00 51.91 95 THR A O 1
ATOM 756 N N . ILE A 1 96 ? -9.303 38.760 18.855 1.00 51.88 96 ILE A N 1
ATOM 757 C CA . ILE A 1 96 ? -9.890 40.078 19.018 1.00 51.88 96 ILE A CA 1
ATOM 758 C C . ILE A 1 96 ? -10.133 40.594 17.601 1.00 51.88 96 ILE A C 1
ATOM 760 O O . ILE A 1 96 ? -9.205 40.657 16.793 1.00 51.88 96 ILE A O 1
ATOM 764 N N . ARG A 1 97 ? -11.406 40.836 17.275 1.00 53.03 97 ARG A N 1
ATOM 765 C CA . ARG A 1 97 ? -11.823 41.511 16.048 1.00 53.03 97 ARG A CA 1
ATOM 766 C C . ARG A 1 97 ? -11.078 42.845 15.988 1.00 53.03 97 ARG A C 1
ATOM 768 O O . ARG A 1 97 ? -11.574 43.835 16.514 1.00 53.03 97 ARG A O 1
ATOM 775 N N . TYR A 1 98 ? -9.892 42.876 15.391 1.00 43.16 98 TYR A N 1
ATOM 776 C CA . TYR A 1 98 ? -9.289 44.131 14.994 1.00 43.16 98 TYR A CA 1
ATOM 777 C C . TYR A 1 98 ? -9.923 44.473 13.657 1.00 43.16 98 TYR A C 1
ATOM 779 O O . TYR A 1 98 ? -9.724 43.786 12.654 1.00 43.16 98 TYR A O 1
ATOM 787 N N . ASN A 1 99 ? -10.821 45.453 13.700 1.00 44.28 99 ASN A N 1
ATOM 788 C CA . ASN A 1 99 ? -11.438 45.998 12.510 1.00 44.28 99 ASN A CA 1
ATOM 789 C C . ASN A 1 99 ? -10.340 46.387 11.519 1.00 44.28 99 ASN A C 1
ATOM 791 O O . ASN A 1 99 ? -9.399 47.099 11.854 1.00 44.28 99 ASN A O 1
ATOM 795 N N . SER A 1 100 ? -10.521 45.905 10.295 1.00 55.62 100 SER A N 1
ATOM 796 C CA . SER A 1 100 ? -10.051 46.510 9.058 1.00 55.62 100 SER A CA 1
ATOM 797 C C . SER A 1 100 ? -9.890 48.029 9.185 1.00 55.62 100 SER A C 1
ATOM 799 O O . SER A 1 100 ? -10.903 48.718 9.201 1.00 55.62 100 SER A O 1
ATOM 801 N N . THR A 1 101 ? -8.637 48.490 9.280 1.00 51.31 101 THR A N 1
ATOM 802 C CA . THR A 1 101 ? -8.033 49.737 8.756 1.00 51.31 101 THR A CA 1
ATOM 803 C C . THR A 1 101 ? -6.770 50.022 9.573 1.00 51.31 101 THR A C 1
ATOM 805 O O . THR A 1 101 ? -6.848 50.596 10.654 1.00 51.31 101 THR A O 1
ATOM 808 N N . GLY A 1 102 ? -5.605 49.618 9.079 1.00 46.59 102 GLY A N 1
ATOM 809 C CA . GLY A 1 102 ? -4.322 49.938 9.697 1.00 46.59 102 GLY A CA 1
ATOM 810 C C . GLY A 1 102 ? -3.216 49.582 8.723 1.00 46.59 102 GLY A C 1
ATOM 811 O O . GLY A 1 102 ? -3.168 48.452 8.249 1.00 46.59 102 GLY A O 1
ATOM 812 N N . LEU A 1 103 ? -2.432 50.583 8.348 1.00 47.97 103 LEU A N 1
ATOM 813 C CA . LEU A 1 103 ? -1.295 50.481 7.444 1.00 47.97 103 LEU A CA 1
ATOM 814 C C . LEU A 1 103 ? -0.348 49.378 7.932 1.00 47.97 103 LEU A C 1
ATOM 816 O O . LEU A 1 103 ? -0.221 49.171 9.136 1.00 47.97 103 LEU A O 1
ATOM 820 N N . LEU A 1 104 ? 0.264 48.658 6.994 1.00 47.19 104 LEU A N 1
ATOM 821 C CA . LEU A 1 104 ? 1.352 47.733 7.296 1.00 47.19 104 LEU A CA 1
ATOM 822 C C . LEU A 1 104 ? 2.452 48.571 7.958 1.00 47.19 104 LEU A C 1
ATOM 824 O O . LEU A 1 104 ? 3.045 49.414 7.293 1.00 47.19 104 LEU A O 1
ATOM 828 N N . ASP A 1 105 ? 2.611 48.429 9.269 1.00 48.25 105 ASP A N 1
ATOM 829 C CA . ASP A 1 105 ? 3.677 49.088 10.012 1.00 48.25 105 ASP A CA 1
ATOM 830 C C . ASP A 1 105 ? 4.970 48.330 9.696 1.00 48.25 105 ASP A C 1
ATOM 832 O O . ASP A 1 105 ? 5.000 47.100 9.783 1.00 48.25 105 ASP A O 1
ATOM 836 N N . ASP A 1 106 ? 6.018 49.045 9.291 1.00 53.19 106 ASP A N 1
ATOM 837 C CA . ASP A 1 106 ? 7.322 48.501 8.873 1.00 53.19 106 ASP A CA 1
ATOM 838 C C . ASP A 1 106 ? 8.107 47.822 10.033 1.00 53.19 106 ASP A C 1
ATOM 840 O O . ASP A 1 106 ? 9.269 47.450 9.885 1.00 53.19 106 ASP A O 1
ATOM 844 N N . GLU A 1 107 ? 7.463 47.615 11.185 1.00 52.59 107 GLU A N 1
ATOM 845 C CA . GLU A 1 107 ? 8.004 47.093 12.450 1.00 52.59 107 GLU A CA 1
ATOM 846 C C . GLU A 1 107 ? 8.005 45.552 12.572 1.00 52.59 107 GLU A C 1
ATOM 848 O O . GLU A 1 107 ? 8.332 45.028 13.633 1.00 52.59 107 GLU A O 1
ATOM 853 N N . ASP A 1 108 ? 7.657 44.796 11.521 1.00 53.12 108 ASP A N 1
ATOM 854 C CA . ASP A 1 108 ? 7.742 43.314 11.529 1.00 53.12 108 ASP A CA 1
ATOM 855 C C . ASP A 1 108 ? 8.948 42.771 10.731 1.00 53.12 108 ASP A C 1
ATOM 857 O O . ASP A 1 108 ? 9.112 41.561 10.555 1.00 53.12 108 ASP A O 1
ATOM 861 N N . TYR A 1 109 ? 9.831 43.652 10.240 1.00 58.12 109 TYR A N 1
ATOM 862 C CA . TYR A 1 109 ? 11.109 43.229 9.667 1.00 58.12 109 TYR A CA 1
ATOM 863 C C . TYR A 1 109 ? 12.121 42.946 10.779 1.00 58.12 109 TYR A C 1
ATOM 865 O O . TYR A 1 109 ? 12.543 43.833 11.511 1.00 58.12 109 TYR A O 1
ATOM 873 N N . LEU A 1 110 ? 12.549 41.684 10.860 1.00 65.19 110 LEU A N 1
ATOM 874 C CA . LEU A 1 110 ? 13.449 41.159 11.894 1.00 65.19 110 LEU A CA 1
ATOM 875 C C . LEU A 1 110 ? 14.848 41.821 11.929 1.00 65.19 110 LEU A C 1
ATOM 877 O O . LEU A 1 110 ? 15.612 41.539 12.846 1.00 65.19 110 LEU A O 1
ATOM 881 N N . TYR A 1 111 ? 15.183 42.662 10.944 1.00 61.59 111 TYR A N 1
ATOM 882 C CA . TYR A 1 111 ? 16.434 43.419 10.850 1.00 61.59 111 TYR A CA 1
ATOM 883 C C . TYR A 1 111 ? 16.182 44.752 10.146 1.00 61.59 111 TYR A C 1
ATOM 885 O O . TYR A 1 111 ? 15.471 44.794 9.137 1.00 61.59 111 TYR A O 1
ATOM 893 N N . ASN A 1 112 ? 16.800 45.830 10.629 1.00 71.50 112 ASN A N 1
ATOM 894 C CA . ASN A 1 112 ? 16.770 47.102 9.910 1.00 71.50 112 ASN A CA 1
ATOM 895 C C . ASN A 1 112 ? 17.708 47.065 8.681 1.00 71.50 112 ASN A C 1
ATOM 897 O O . ASN A 1 112 ? 18.540 46.167 8.519 1.00 71.50 112 ASN A O 1
ATOM 901 N N . ALA A 1 113 ? 17.567 48.043 7.780 1.00 72.94 113 ALA A N 1
ATOM 902 C CA . ALA A 1 113 ? 18.313 48.065 6.520 1.00 72.94 113 ALA A CA 1
ATOM 903 C C . ALA A 1 113 ? 19.843 48.088 6.715 1.00 72.94 113 ALA A C 1
ATOM 905 O O . ALA A 1 113 ? 20.574 47.553 5.884 1.00 72.94 113 ALA A O 1
ATOM 906 N N . GLU A 1 114 ? 20.330 48.677 7.807 1.00 79.50 114 GLU A N 1
ATOM 907 C CA . GLU A 1 114 ? 21.758 48.815 8.104 1.00 79.50 114 GLU A CA 1
ATOM 908 C C . GLU A 1 114 ? 22.349 47.494 8.620 1.00 79.50 114 GLU A C 1
ATOM 910 O O . GLU A 1 114 ? 23.417 47.073 8.170 1.00 79.50 114 GLU A O 1
ATOM 915 N N . GLU A 1 115 ? 21.616 46.788 9.484 1.00 75.69 115 GLU A N 1
ATOM 916 C CA . GLU A 1 115 ? 21.974 45.454 9.983 1.00 75.69 115 GLU A CA 1
ATOM 917 C C . GLU A 1 115 ? 22.001 44.410 8.861 1.00 75.69 115 GLU A C 1
ATOM 919 O O . GLU A 1 115 ? 22.910 43.579 8.800 1.00 75.69 115 GLU A O 1
ATOM 924 N N . TYR A 1 116 ? 21.063 44.484 7.912 1.00 81.38 116 TYR A N 1
ATOM 925 C CA . TYR A 1 116 ? 21.061 43.592 6.751 1.00 81.38 116 TYR A CA 1
ATOM 926 C C . TYR A 1 116 ? 22.288 43.811 5.853 1.00 81.38 116 TYR A C 1
ATOM 928 O O . TYR A 1 116 ? 22.896 42.855 5.367 1.00 81.38 116 TYR A O 1
ATOM 936 N N . GLN A 1 117 ? 22.697 45.068 5.658 1.00 79.56 117 GLN A N 1
ATOM 937 C CA . GLN A 1 117 ? 23.902 45.389 4.888 1.00 79.56 117 GLN A CA 1
ATOM 938 C C . GLN A 1 117 ? 25.180 44.918 5.594 1.00 79.56 117 GLN A C 1
ATOM 940 O O . GLN A 1 117 ? 26.100 44.438 4.931 1.00 79.56 117 GLN A O 1
ATOM 945 N N . GLN A 1 118 ? 25.241 44.991 6.927 1.00 81.62 118 GLN A N 1
ATOM 946 C CA . GLN A 1 118 ? 26.367 44.444 7.692 1.00 81.62 118 GLN A CA 1
ATOM 947 C C . GLN A 1 118 ? 26.465 42.923 7.557 1.00 81.62 118 GLN A C 1
ATOM 949 O O . GLN A 1 118 ? 27.552 42.413 7.289 1.00 81.62 118 GLN A O 1
ATOM 954 N N . LEU A 1 119 ? 25.339 42.210 7.636 1.00 79.62 119 LEU A N 1
ATOM 955 C CA . LEU A 1 119 ? 25.302 40.760 7.447 1.00 79.62 119 LEU A CA 1
ATOM 956 C C . LEU A 1 119 ? 25.801 40.348 6.053 1.00 79.62 119 LEU A C 1
ATOM 958 O O . LEU A 1 119 ? 26.594 39.416 5.924 1.00 79.62 119 LEU A O 1
ATOM 962 N N . LEU A 1 120 ? 25.366 41.052 5.003 1.00 79.56 120 LEU A N 1
ATOM 963 C CA . LEU A 1 120 ? 25.8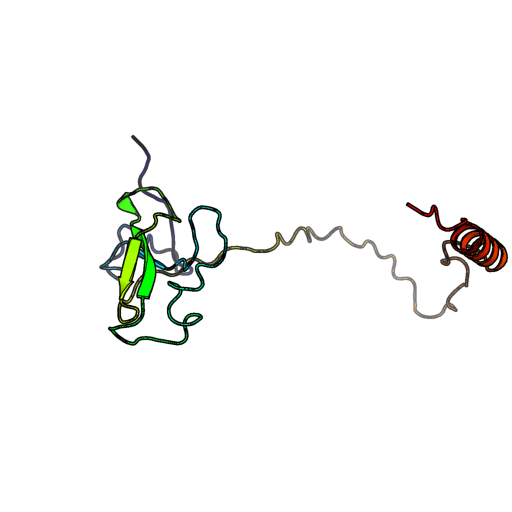44 40.790 3.644 1.00 79.56 120 LEU A CA 1
ATOM 964 C C . LEU A 1 120 ? 27.355 41.012 3.531 1.00 79.56 120 LEU A C 1
ATOM 966 O O . LEU A 1 120 ? 28.056 40.170 2.972 1.00 79.56 120 LEU A O 1
ATOM 970 N N . ASN A 1 121 ? 27.872 42.097 4.107 1.00 80.50 121 ASN A N 1
ATOM 971 C CA . ASN A 1 121 ? 29.307 42.364 4.106 1.00 80.50 121 ASN A CA 1
ATOM 972 C C . ASN A 1 121 ? 30.096 41.273 4.839 1.00 80.50 121 ASN A C 1
ATOM 974 O O . ASN A 1 121 ? 31.140 40.865 4.343 1.00 80.50 121 ASN A O 1
ATOM 978 N N . GLU A 1 122 ? 29.600 40.748 5.962 1.00 80.00 122 GLU A N 1
ATOM 979 C CA . GLU A 1 122 ? 30.243 39.632 6.667 1.00 80.00 122 GLU A CA 1
ATOM 980 C C . GLU A 1 122 ? 30.238 38.329 5.858 1.00 80.00 122 GLU A C 1
ATOM 982 O O . GLU A 1 122 ? 31.238 37.609 5.852 1.00 80.00 122 GLU A O 1
ATOM 987 N N . ILE A 1 123 ? 29.152 38.035 5.135 1.00 77.88 123 ILE A N 1
ATOM 988 C CA . ILE A 1 123 ? 29.052 36.852 4.265 1.00 77.88 123 ILE A CA 1
ATOM 989 C C . ILE A 1 123 ? 30.055 36.941 3.107 1.00 77.88 123 ILE A C 1
ATOM 991 O O . ILE A 1 123 ? 30.715 35.952 2.787 1.00 77.88 123 ILE A O 1
ATOM 995 N N . PHE A 1 124 ? 30.201 38.118 2.492 1.00 75.81 124 PHE A N 1
ATOM 996 C CA . PHE A 1 124 ? 31.084 38.316 1.337 1.00 75.81 124 PHE A CA 1
ATOM 997 C C . PHE A 1 124 ? 32.537 38.656 1.702 1.00 75.81 124 PHE A C 1
ATOM 999 O O . PHE A 1 124 ? 33.410 38.577 0.839 1.00 75.81 124 PHE A O 1
ATOM 1006 N N . ALA A 1 125 ? 32.822 39.004 2.960 1.00 70.88 125 ALA A N 1
ATOM 1007 C CA . ALA A 1 125 ? 34.175 39.276 3.447 1.00 70.88 125 ALA A CA 1
ATOM 1008 C C . ALA A 1 125 ? 34.944 38.015 3.880 1.00 70.88 125 ALA A C 1
ATOM 1010 O O . ALA A 1 125 ? 36.121 38.116 4.234 1.00 70.88 125 ALA A O 1
ATOM 1011 N N . GLN A 1 126 ? 34.325 36.827 3.860 1.00 65.31 126 GLN A N 1
ATOM 1012 C CA . GLN A 1 126 ? 35.047 35.592 4.166 1.00 65.31 126 GLN A CA 1
ATOM 1013 C C . GLN A 1 126 ? 36.009 35.249 3.017 1.00 65.31 126 GLN A C 1
ATOM 1015 O O . GLN A 1 126 ? 35.557 35.034 1.889 1.00 65.31 126 GLN A O 1
ATOM 1020 N N . PRO A 1 127 ? 37.332 35.165 3.261 1.00 63.00 127 PRO A N 1
ATOM 1021 C CA . PRO A 1 127 ? 38.246 34.681 2.241 1.00 63.00 127 PRO A CA 1
ATOM 1022 C C . PRO A 1 127 ? 37.898 33.219 1.954 1.00 63.00 127 PRO A C 1
ATOM 1024 O O . PRO A 1 127 ? 37.756 32.420 2.885 1.00 63.00 127 PRO A O 1
ATOM 1027 N N . PHE A 1 128 ? 37.767 32.872 0.671 1.00 60.47 128 PHE A N 1
ATOM 1028 C CA . PHE A 1 128 ? 37.752 31.482 0.216 1.00 60.47 128 PHE A CA 1
ATOM 1029 C C . PHE A 1 128 ? 38.925 30.768 0.901 1.00 60.47 128 PHE A C 1
ATOM 1031 O O . PHE A 1 128 ? 40.086 31.073 0.629 1.00 60.47 128 PHE A O 1
ATOM 1038 N N . ARG A 1 129 ? 38.643 29.855 1.839 1.00 59.88 129 ARG A N 1
ATOM 1039 C CA . ARG A 1 129 ? 39.664 28.918 2.306 1.00 59.88 129 ARG A CA 1
ATOM 1040 C C . ARG A 1 129 ? 39.938 27.981 1.139 1.00 59.88 129 ARG A C 1
ATOM 1042 O O . ARG A 1 129 ? 39.185 27.039 0.918 1.00 59.88 129 ARG A O 1
ATOM 1049 N N . GLU A 1 130 ? 40.980 28.299 0.382 1.00 54.91 130 GLU A N 1
ATOM 1050 C CA . GLU A 1 130 ? 41.591 27.380 -0.567 1.00 54.91 130 GLU A CA 1
ATOM 1051 C C . GLU A 1 130 ? 42.035 26.121 0.193 1.00 54.91 130 GLU A C 1
ATOM 1053 O O . GLU A 1 130 ? 42.804 26.190 1.156 1.00 54.91 130 GLU A O 1
ATOM 1058 N N . THR A 1 131 ? 41.514 24.976 -0.237 1.00 44.31 131 THR A N 1
ATOM 1059 C CA . THR A 1 131 ? 42.151 23.663 -0.095 1.00 44.31 131 THR A CA 1
ATOM 1060 C C . THR A 1 131 ? 42.326 23.092 -1.482 1.00 44.31 131 THR A C 1
ATOM 1062 O O . THR A 1 131 ? 41.317 23.146 -2.226 1.00 44.31 131 THR A O 1
#

InterPro domains:
  IPR010515 Collagenase NC10/endostatin [PF06482] (6-84)
  IPR016186 C-type lectin-like/link domain superfamily [G3DSA:3.10.100.10] (1-91)
  IPR016187 C-type lectin fold [SSF56436] (4-83)